Protein AF-A0A0G1C654-F1 (afdb_monomer_lite)

Sequence (108 aa):
MNERKNWQIIHDNREARTESQDVVDILLKNRGLETKKAKEEFMKPTHPEEISLADLEIDPREINKAKRRIKKAISDEERIIVYGDYDADGICATGVFWEALHAAKADA

pLDDT: mean 90.39, std 10.79, range [49.72, 98.19]

Radius of gyration: 23.16 Å; chains: 1; bounding box: 40×29×62 Å

Foldseek 3Di:
DPDDDDDDDPDDDPDPDDDPVNVLQVVCVVVVQNDPVSSCCVVPPDDPVRDDCVNVVHDVVVVVVVVVVLVVCQVVLHADDQDFDPDPVRVVVSVVVVVVCVVVVHND

Secondary structure (DSSP, 8-state):
---------S-----S---HHHHHHHHHHTTT--SHHHHHHHHSPPPGGG--TTTTT--HHHHHHHHHHHHHHHHTT--------SSHHHHHHHHHHHHHHHHTT---

InterPro domains:
  IPR038763 DHH phosphoesterase superfamily [SSF64182] (62-107)
  IPR051673 Single-stranded-DNA-specific exonuclease RecJ [PTHR30255] (6-107)

Organism: NCBI:txid1618585

Structure (mmCIF, N/CA/C/O backbone):
data_AF-A0A0G1C654-F1
#
_entry.id   AF-A0A0G1C654-F1
#
loop_
_atom_site.group_PDB
_atom_site.id
_atom_site.type_symbol
_atom_site.label_atom_id
_atom_site.label_alt_id
_atom_site.label_comp_id
_atom_site.label_asym_id
_atom_site.label_entity_id
_atom_site.label_seq_id
_atom_site.pdbx_PDB_ins_code
_atom_site.Cartn_x
_atom_site.Cartn_y
_atom_site.Cartn_z
_atom_site.occupancy
_atom_site.B_iso_or_equiv
_atom_site.auth_seq_id
_atom_site.auth_comp_id
_atom_site.auth_asym_id
_atom_site.auth_atom_id
_atom_site.pdbx_PDB_model_num
ATOM 1 N N . MET A 1 1 ? -17.172 -3.370 -36.146 1.00 49.72 1 MET A N 1
ATOM 2 C CA . MET A 1 1 ? -16.095 -2.401 -36.442 1.00 49.72 1 MET A CA 1
ATOM 3 C C . MET A 1 1 ? -14.787 -3.166 -36.478 1.00 49.72 1 MET A C 1
ATOM 5 O O . MET A 1 1 ? -14.504 -3.880 -35.530 1.00 49.72 1 MET A O 1
ATOM 9 N N . ASN A 1 2 ? -14.062 -3.117 -37.595 1.00 58.88 2 ASN A N 1
ATOM 10 C CA . ASN A 1 2 ? -12.803 -3.840 -37.764 1.00 58.88 2 ASN A CA 1
ATOM 11 C C . ASN A 1 2 ? -11.664 -2.876 -37.401 1.00 58.88 2 ASN A C 1
ATOM 13 O O . ASN A 1 2 ? -11.137 -2.179 -38.269 1.00 58.88 2 ASN A O 1
ATOM 17 N N . GLU A 1 3 ? -11.376 -2.736 -36.107 1.00 76.25 3 GLU A N 1
ATOM 18 C CA . GLU 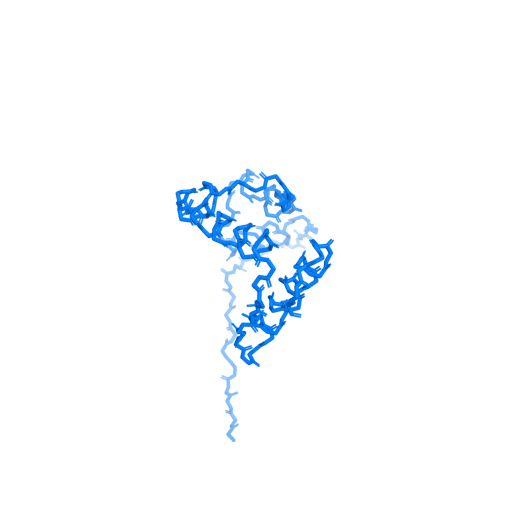A 1 3 ? -10.278 -1.885 -35.647 1.00 76.25 3 GLU A CA 1
ATOM 19 C C . GLU A 1 3 ? -8.946 -2.525 -36.044 1.00 76.25 3 GLU A C 1
ATOM 21 O O . GLU A 1 3 ? -8.574 -3.603 -35.572 1.00 76.25 3 GLU A O 1
ATOM 26 N N . ARG A 1 4 ? -8.224 -1.874 -36.963 1.00 79.38 4 ARG A N 1
ATOM 27 C CA . ARG A 1 4 ? -6.879 -2.310 -37.342 1.00 79.38 4 ARG A CA 1
ATOM 28 C C . ARG A 1 4 ? -5.936 -1.995 -36.188 1.00 79.38 4 ARG A C 1
ATOM 30 O O . ARG A 1 4 ? -5.734 -0.833 -35.851 1.00 79.38 4 ARG A O 1
ATOM 37 N N . LYS A 1 5 ? -5.337 -3.034 -35.610 1.00 86.75 5 LYS A N 1
ATOM 38 C CA . LYS A 1 5 ? -4.281 -2.884 -34.605 1.00 86.75 5 LYS A CA 1
ATOM 39 C C . LYS A 1 5 ? -3.057 -2.218 -35.237 1.00 86.75 5 LYS A C 1
ATOM 41 O O . LYS A 1 5 ? -2.631 -2.620 -36.319 1.00 86.75 5 LYS A O 1
ATOM 46 N N . ASN A 1 6 ? -2.489 -1.233 -34.547 1.00 87.56 6 ASN A N 1
ATOM 47 C CA . ASN A 1 6 ? -1.245 -0.578 -34.937 1.00 87.56 6 ASN A CA 1
ATOM 48 C C . ASN A 1 6 ? -0.080 -1.200 -34.160 1.00 87.56 6 ASN A C 1
ATOM 50 O O . ASN A 1 6 ? 0.094 -0.927 -32.975 1.00 87.56 6 ASN A O 1
ATOM 54 N N . TRP A 1 7 ? 0.685 -2.069 -34.814 1.00 89.31 7 TRP A N 1
ATOM 55 C CA . TRP A 1 7 ? 1.853 -2.701 -34.209 1.00 89.31 7 TRP A CA 1
ATOM 56 C C . TRP A 1 7 ? 3.075 -1.805 -34.386 1.00 89.31 7 TRP A C 1
ATOM 58 O O . TRP A 1 7 ? 3.400 -1.414 -35.505 1.00 89.31 7 TRP A O 1
ATOM 68 N N . GLN A 1 8 ? 3.760 -1.503 -33.285 1.00 88.44 8 GLN A N 1
ATOM 69 C CA . GLN A 1 8 ? 4.968 -0.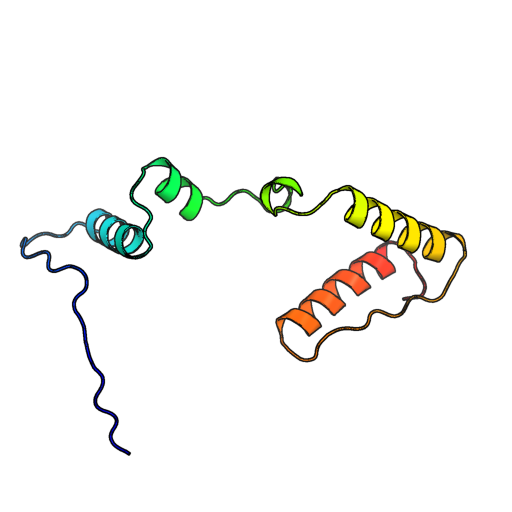683 -33.279 1.00 88.44 8 GLN A CA 1
ATOM 70 C C . GLN A 1 8 ? 6.127 -1.461 -32.664 1.00 88.44 8 GLN A C 1
ATOM 72 O O . GLN A 1 8 ? 5.999 -2.046 -31.589 1.00 88.44 8 GLN A O 1
ATOM 77 N N . ILE A 1 9 ? 7.268 -1.451 -33.351 1.00 85.50 9 ILE A N 1
ATOM 78 C CA . ILE A 1 9 ? 8.517 -2.018 -32.846 1.00 85.50 9 ILE A CA 1
ATOM 79 C C . ILE A 1 9 ? 9.255 -0.895 -32.119 1.00 85.50 9 ILE A C 1
ATOM 81 O O . ILE A 1 9 ? 9.701 0.063 -32.744 1.00 85.50 9 ILE A O 1
ATOM 85 N N . ILE A 1 10 ? 9.344 -1.001 -30.793 1.00 82.62 10 ILE A N 1
ATOM 86 C CA . ILE A 1 10 ? 9.977 0.016 -29.938 1.00 82.62 10 ILE A CA 1
ATOM 87 C C . ILE A 1 10 ? 11.507 -0.096 -29.999 1.00 82.62 10 ILE A C 1
ATOM 89 O O . ILE A 1 10 ? 12.200 0.916 -29.931 1.00 82.62 10 ILE A O 1
ATOM 93 N N . HIS A 1 11 ? 12.042 -1.313 -30.140 1.00 73.94 11 HIS A N 1
ATOM 94 C CA . HIS A 1 11 ? 13.471 -1.590 -30.307 1.00 73.94 11 HIS A CA 1
ATOM 95 C C . HIS A 1 11 ? 13.670 -2.598 -31.441 1.00 73.94 11 HIS A C 1
ATOM 97 O O . HIS A 1 11 ? 13.159 -3.713 -31.376 1.00 73.94 11 HIS A O 1
ATOM 103 N N . ASP A 1 12 ? 14.413 -2.195 -32.471 1.00 70.38 12 ASP A N 1
ATOM 104 C CA . ASP A 1 12 ? 14.821 -3.051 -33.587 1.00 70.38 12 ASP A CA 1
ATOM 105 C C . ASP A 1 12 ? 16.260 -3.521 -33.328 1.00 70.38 12 ASP A C 1
ATOM 107 O O . ASP A 1 12 ? 17.218 -2.823 -33.661 1.00 70.38 12 ASP A O 1
ATOM 111 N N . ASN A 1 13 ? 16.414 -4.663 -32.647 1.00 65.38 13 ASN A N 1
ATOM 112 C CA . ASN A 1 13 ? 17.711 -5.325 -32.522 1.00 65.38 13 ASN A CA 1
ATOM 113 C C . ASN A 1 13 ? 17.844 -6.347 -33.659 1.00 65.38 13 ASN A C 1
ATOM 115 O O . ASN A 1 13 ? 17.162 -7.370 -33.659 1.00 65.38 13 ASN A O 1
ATOM 119 N N . ARG A 1 14 ? 18.699 -6.053 -34.643 1.00 65.38 14 ARG A N 1
ATOM 120 C CA . ARG A 1 14 ? 18.897 -6.890 -35.840 1.00 65.38 14 ARG A CA 1
ATOM 121 C C . ARG A 1 14 ? 19.993 -7.945 -35.677 1.00 65.38 14 ARG A C 1
ATOM 123 O O . ARG A 1 14 ? 20.358 -8.595 -36.656 1.00 65.38 14 ARG A O 1
ATOM 130 N N . GLU A 1 15 ? 20.542 -8.108 -34.477 1.00 63.84 15 GLU A N 1
ATOM 131 C CA . GLU A 1 15 ? 21.573 -9.110 -34.218 1.00 63.84 15 GLU A CA 1
ATOM 132 C C . GLU A 1 15 ? 20.976 -10.521 -34.094 1.00 63.84 15 GLU A C 1
ATOM 134 O O . GLU A 1 15 ? 19.964 -10.748 -33.437 1.00 63.84 15 GLU A O 1
ATOM 139 N N . ALA A 1 16 ? 21.615 -11.492 -34.753 1.00 56.59 16 ALA A N 1
ATOM 140 C CA . ALA A 1 16 ? 21.094 -12.847 -34.961 1.00 56.59 16 ALA A CA 1
ATOM 141 C C . ALA A 1 16 ? 21.118 -13.757 -33.712 1.00 56.59 16 ALA A C 1
ATOM 143 O O . ALA A 1 16 ? 20.704 -14.916 -33.785 1.00 56.59 16 ALA A O 1
ATOM 144 N N . ARG A 1 17 ? 21.614 -13.264 -32.572 1.00 58.53 17 ARG A N 1
ATOM 145 C CA . ARG A 1 17 ? 21.642 -13.979 -31.293 1.00 58.53 17 ARG A CA 1
ATOM 146 C C . ARG A 1 17 ? 21.206 -13.031 -30.189 1.00 58.53 17 ARG A C 1
ATOM 148 O O . ARG A 1 17 ? 21.895 -12.066 -29.901 1.00 58.53 17 ARG A O 1
ATOM 155 N N . THR A 1 18 ? 20.067 -13.333 -29.589 1.00 61.69 18 THR A N 1
ATOM 156 C CA . THR A 1 18 ? 19.577 -12.669 -28.385 1.00 61.69 18 THR A CA 1
ATOM 157 C C . TH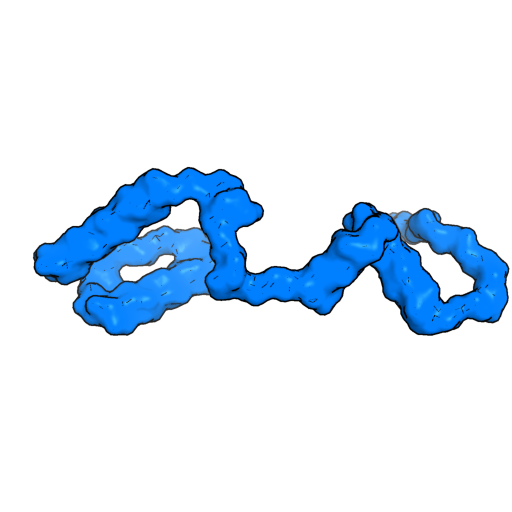R A 1 18 ? 19.641 -13.704 -27.274 1.00 61.69 18 THR A C 1
ATOM 159 O O . THR A 1 18 ? 18.959 -14.729 -27.350 1.00 61.69 18 THR A O 1
ATOM 162 N N . GLU A 1 19 ? 20.496 -13.496 -26.279 1.00 70.00 19 GLU A N 1
ATOM 163 C CA . GLU A 1 19 ? 20.446 -14.289 -25.053 1.00 70.00 19 GLU A CA 1
ATOM 164 C C . GLU A 1 19 ? 19.237 -13.847 -24.212 1.00 70.00 19 GLU A C 1
ATOM 166 O O . GLU A 1 19 ? 18.723 -12.738 -24.359 1.00 70.00 19 GLU A O 1
ATOM 171 N N . SER A 1 20 ? 18.743 -14.700 -23.308 1.00 69.75 20 SER A N 1
ATOM 172 C CA . SER A 1 20 ? 17.569 -14.363 -22.481 1.00 69.75 20 SER A CA 1
ATOM 173 C C . SER A 1 20 ? 17.757 -13.069 -21.677 1.00 69.75 20 SER A C 1
ATOM 175 O O . SER A 1 20 ? 16.793 -12.340 -21.446 1.00 69.75 20 SER A O 1
ATOM 177 N N . GLN A 1 21 ? 18.997 -12.770 -21.277 1.00 71.62 21 GLN A N 1
ATOM 178 C CA . GLN A 1 21 ? 19.352 -11.548 -20.559 1.00 71.62 21 GLN A CA 1
ATOM 179 C C . GLN A 1 21 ? 19.146 -10.292 -21.424 1.00 71.62 21 GLN A C 1
ATOM 181 O O . GLN A 1 21 ? 18.623 -9.294 -20.929 1.00 71.62 21 GLN A O 1
ATOM 186 N N . ASP A 1 22 ? 19.425 -10.373 -22.727 1.00 80.50 22 ASP A N 1
ATOM 187 C CA . ASP A 1 22 ? 19.239 -9.261 -23.664 1.00 80.50 22 ASP A CA 1
ATOM 188 C C . ASP A 1 22 ? 17.757 -8.880 -23.792 1.00 80.50 22 ASP A C 1
ATOM 190 O O . ASP A 1 22 ? 17.414 -7.699 -23.857 1.00 80.50 22 ASP A O 1
ATOM 194 N N . VAL A 1 23 ? 16.849 -9.866 -23.764 1.00 86.25 23 VAL A N 1
ATOM 195 C CA . VAL A 1 23 ? 15.397 -9.611 -23.785 1.00 86.25 23 VAL A CA 1
ATOM 196 C C . VAL A 1 23 ? 14.960 -8.866 -22.525 1.00 86.25 23 VAL A C 1
ATOM 198 O O . VAL A 1 23 ? 14.213 -7.890 -22.613 1.00 86.25 23 VAL A O 1
ATOM 201 N N . VAL A 1 24 ? 15.426 -9.301 -21.352 1.00 88.69 24 VAL A N 1
ATOM 202 C CA . VAL A 1 24 ? 15.099 -8.652 -20.074 1.00 88.69 24 VAL A CA 1
ATOM 203 C C . VAL A 1 24 ? 15.605 -7.212 -20.062 1.00 88.69 24 VAL A C 1
ATOM 205 O O . VAL A 1 24 ? 14.854 -6.303 -19.705 1.00 88.69 24 VAL A O 1
ATOM 208 N N . ASP A 1 25 ? 16.835 -6.979 -20.514 1.00 87.81 25 ASP A N 1
ATOM 209 C CA . ASP A 1 25 ? 17.420 -5.643 -20.568 1.00 87.81 25 ASP A CA 1
ATOM 210 C C . ASP A 1 25 ? 16.689 -4.711 -21.543 1.00 87.81 25 ASP A C 1
ATOM 212 O O . ASP A 1 25 ? 16.442 -3.550 -21.201 1.00 87.81 25 ASP A O 1
ATOM 216 N N . ILE A 1 26 ? 16.260 -5.214 -22.707 1.00 88.25 26 ILE A N 1
ATOM 217 C CA . ILE A 1 26 ? 15.409 -4.464 -23.646 1.00 88.25 26 ILE A CA 1
ATOM 218 C C . ILE A 1 26 ? 14.067 -4.106 -22.989 1.00 88.25 26 ILE A C 1
ATOM 220 O O . ILE A 1 26 ? 13.617 -2.962 -23.077 1.00 88.25 26 ILE A O 1
ATOM 224 N N . LEU A 1 27 ? 13.421 -5.049 -22.297 1.00 90.94 27 LEU A N 1
ATOM 225 C CA . LEU A 1 27 ? 12.127 -4.816 -21.645 1.00 90.94 27 LEU A CA 1
ATOM 226 C C . LEU A 1 27 ? 12.210 -3.841 -20.465 1.00 90.94 27 LEU A C 1
ATOM 228 O O . LEU A 1 27 ? 11.265 -3.080 -20.242 1.00 90.94 27 LEU A O 1
ATOM 232 N N . LEU A 1 28 ? 13.306 -3.864 -19.706 1.00 92.81 28 LEU A N 1
ATOM 233 C CA . LEU A 1 28 ? 13.558 -2.915 -18.621 1.00 92.81 28 LEU A CA 1
ATOM 234 C C . LEU A 1 28 ? 13.856 -1.520 -19.171 1.00 92.81 28 LEU A C 1
ATOM 236 O O . LEU A 1 28 ? 13.293 -0.537 -18.691 1.00 92.81 28 LEU A O 1
ATOM 240 N N . LYS A 1 29 ? 14.643 -1.430 -20.245 1.00 90.56 29 LYS A N 1
ATOM 241 C CA . LYS A 1 29 ? 14.884 -0.164 -20.941 1.00 90.56 29 LYS A CA 1
ATOM 242 C C . LYS A 1 29 ? 13.593 0.434 -21.506 1.00 90.56 29 LYS A C 1
ATOM 244 O O . LYS A 1 29 ? 13.359 1.625 -21.338 1.00 90.56 29 LYS A O 1
ATOM 249 N N . ASN A 1 30 ? 12.705 -0.384 -22.075 1.00 91.12 30 ASN A N 1
ATOM 250 C CA . ASN A 1 30 ? 11.385 0.066 -22.539 1.00 91.12 30 ASN A CA 1
ATOM 251 C C . ASN A 1 30 ? 10.489 0.599 -21.404 1.00 91.12 30 ASN A C 1
ATOM 253 O O . ASN A 1 30 ? 9.548 1.341 -21.672 1.00 91.12 30 ASN A O 1
ATOM 257 N N . ARG A 1 31 ? 10.777 0.245 -20.144 1.00 92.75 31 ARG A N 1
ATOM 258 C CA . ARG A 1 31 ? 10.135 0.801 -18.939 1.00 92.75 31 ARG A CA 1
ATOM 259 C C . ARG A 1 31 ? 10.848 2.042 -18.383 1.00 92.75 31 ARG A C 1
ATOM 261 O O . ARG A 1 31 ? 10.451 2.537 -17.336 1.00 92.75 31 ARG A O 1
ATOM 268 N N . GLY A 1 32 ? 11.899 2.532 -19.045 1.00 93.94 32 GLY A N 1
ATOM 269 C CA . GLY A 1 32 ? 12.718 3.659 -18.583 1.00 93.94 32 GLY A CA 1
ATOM 270 C C . GLY A 1 32 ? 13.762 3.294 -17.520 1.00 93.94 32 GLY A C 1
ATOM 271 O O . GLY A 1 32 ? 14.351 4.181 -16.906 1.00 93.94 32 GLY A O 1
ATOM 272 N N . LEU A 1 33 ? 14.013 2.002 -17.281 1.00 95.56 33 LEU A N 1
ATOM 273 C CA . LEU A 1 33 ? 14.945 1.522 -16.255 1.00 95.56 33 LEU A CA 1
ATOM 274 C C . LEU A 1 33 ? 16.328 1.267 -16.868 1.00 95.56 33 LEU A C 1
ATOM 276 O O . LEU A 1 33 ? 16.668 0.148 -17.256 1.00 95.56 33 LEU A O 1
ATOM 280 N N . GLU A 1 34 ? 17.134 2.321 -16.977 1.00 91.19 34 GLU A N 1
ATOM 281 C CA . GLU A 1 34 ? 18.442 2.244 -17.646 1.00 91.19 34 GLU A CA 1
ATOM 282 C C . GLU A 1 34 ? 19.599 1.928 -16.692 1.00 91.19 34 GLU A C 1
ATOM 284 O O . GLU A 1 34 ? 20.540 1.217 -17.052 1.00 91.19 34 GLU A O 1
ATOM 289 N N . THR A 1 35 ? 19.533 2.428 -15.457 1.00 94.75 35 THR A N 1
ATOM 290 C CA . THR A 1 35 ? 20.628 2.269 -14.494 1.00 94.75 35 THR A CA 1
ATOM 291 C C . THR A 1 35 ? 20.608 0.886 -13.852 1.00 94.75 35 THR A C 1
ATOM 293 O O . THR A 1 35 ? 19.544 0.331 -13.578 1.00 94.75 35 THR A O 1
ATOM 296 N N . LYS A 1 36 ? 21.794 0.346 -13.538 1.00 92.75 36 LYS A N 1
ATOM 297 C CA . LYS A 1 36 ? 21.923 -0.931 -12.816 1.00 92.75 36 LYS A CA 1
ATOM 298 C C . LYS A 1 36 ? 21.083 -0.943 -11.532 1.00 92.75 36 LYS A C 1
ATOM 300 O O . LYS A 1 36 ? 20.337 -1.887 -11.309 1.00 92.75 36 LYS A O 1
ATOM 305 N N . LYS A 1 37 ? 21.137 0.148 -10.759 1.00 93.56 37 LYS A N 1
ATOM 306 C CA . LYS A 1 37 ? 20.358 0.313 -9.526 1.00 93.56 37 LYS A CA 1
ATOM 307 C C . LYS A 1 37 ? 18.847 0.234 -9.781 1.00 93.56 37 LYS A C 1
ATOM 309 O O . LYS A 1 37 ? 18.160 -0.486 -9.074 1.00 93.56 37 LYS A O 1
ATOM 314 N N . ALA A 1 38 ? 18.333 0.934 -10.795 1.00 93.75 38 ALA A N 1
ATOM 315 C CA . ALA A 1 38 ? 16.901 0.925 -11.108 1.00 93.75 38 ALA A CA 1
ATOM 316 C C . ALA A 1 38 ? 16.409 -0.457 -11.571 1.00 93.75 38 ALA A C 1
ATOM 318 O O . ALA A 1 38 ? 15.310 -0.875 -11.219 1.00 93.75 38 ALA A O 1
ATOM 319 N N . LYS A 1 39 ? 17.235 -1.182 -12.336 1.00 94.62 39 LYS A N 1
ATOM 320 C CA . LYS A 1 39 ? 16.937 -2.557 -12.759 1.00 94.62 39 LYS A CA 1
ATOM 321 C C . LYS A 1 39 ? 16.903 -3.524 -11.577 1.00 94.62 39 LYS A C 1
ATOM 323 O O . LYS A 1 39 ? 16.004 -4.357 -11.500 1.00 94.62 39 LYS A O 1
ATOM 328 N N . GLU A 1 40 ? 17.877 -3.416 -10.674 1.00 94.00 40 GLU A N 1
ATOM 329 C CA . GLU A 1 40 ? 17.950 -4.242 -9.467 1.00 94.00 40 GLU A CA 1
ATOM 330 C C . GLU A 1 40 ? 16.762 -3.980 -8.536 1.00 94.00 40 GLU A C 1
ATOM 332 O O . GLU A 1 40 ? 16.110 -4.943 -8.144 1.00 94.00 40 GLU A O 1
ATOM 337 N N . GLU A 1 41 ? 16.422 -2.714 -8.273 1.00 93.00 41 GLU A N 1
ATOM 338 C CA . GLU A 1 41 ? 15.260 -2.337 -7.452 1.00 93.00 41 GLU A CA 1
ATOM 339 C C . GLU A 1 41 ? 13.948 -2.855 -8.055 1.00 93.00 41 GLU A C 1
ATOM 341 O O . GLU A 1 41 ? 13.115 -3.411 -7.354 1.00 93.00 41 GLU A O 1
ATOM 346 N N . PHE A 1 42 ? 13.761 -2.748 -9.373 1.00 94.69 42 PHE A N 1
ATOM 347 C CA . PHE A 1 42 ? 12.545 -3.252 -10.016 1.00 94.69 42 PHE A CA 1
ATOM 348 C C . PHE A 1 42 ? 12.402 -4.778 -9.898 1.00 94.69 42 PHE A C 1
ATOM 350 O O . PHE A 1 42 ? 11.302 -5.290 -9.700 1.00 94.69 42 PHE A O 1
ATOM 357 N N . MET A 1 43 ? 13.508 -5.514 -10.041 1.00 93.62 43 MET A N 1
ATOM 358 C CA . MET A 1 43 ? 13.512 -6.981 -9.962 1.00 93.62 43 MET A CA 1
ATOM 359 C C . MET A 1 43 ? 13.474 -7.505 -8.524 1.00 93.62 43 MET A C 1
ATOM 361 O O . MET A 1 43 ? 13.096 -8.656 -8.299 1.00 93.62 43 MET A O 1
ATOM 365 N N . LYS A 1 44 ? 13.902 -6.689 -7.562 1.00 94.75 44 LYS A N 1
ATOM 366 C CA . LYS A 1 44 ? 13.947 -6.997 -6.134 1.00 94.75 44 LYS A CA 1
ATOM 367 C C . LYS A 1 44 ? 13.446 -5.773 -5.365 1.00 94.75 44 LYS A C 1
ATOM 369 O O . LYS A 1 44 ? 14.266 -5.058 -4.791 1.00 94.75 44 LYS A O 1
ATOM 374 N N . PRO A 1 45 ? 12.128 -5.515 -5.397 1.00 93.25 45 PRO A N 1
ATOM 375 C CA . PRO A 1 45 ? 11.574 -4.332 -4.764 1.00 93.25 45 PRO A CA 1
ATOM 376 C C . PRO A 1 45 ? 11.765 -4.391 -3.253 1.00 93.25 45 PRO A C 1
ATOM 378 O O . PRO A 1 45 ? 11.753 -5.473 -2.655 1.00 93.25 45 PRO A O 1
ATOM 381 N N . THR A 1 46 ? 11.891 -3.212 -2.650 1.00 92.38 46 THR A N 1
ATOM 382 C CA . THR A 1 46 ? 11.867 -3.037 -1.196 1.00 92.38 46 THR A CA 1
ATOM 383 C C . THR A 1 46 ? 10.649 -3.746 -0.585 1.00 92.38 46 THR A C 1
ATOM 385 O O . THR A 1 46 ? 9.524 -3.626 -1.083 1.00 92.38 46 THR A O 1
ATOM 388 N N . HIS A 1 47 ? 10.866 -4.516 0.487 1.00 93.94 47 HIS A N 1
ATOM 389 C CA . HIS A 1 47 ? 9.787 -5.245 1.155 1.00 93.94 47 HIS A CA 1
ATOM 390 C C . HIS A 1 47 ? 8.769 -4.253 1.748 1.00 93.94 47 HIS A C 1
ATOM 392 O O . HIS A 1 47 ? 9.195 -3.257 2.328 1.00 93.94 47 HIS A O 1
ATOM 398 N N . PRO A 1 48 ? 7.442 -4.499 1.685 1.00 90.88 48 PRO A N 1
ATOM 399 C CA . PRO A 1 48 ? 6.443 -3.530 2.150 1.00 90.88 48 PRO A CA 1
ATOM 400 C C . PRO A 1 48 ? 6.625 -3.037 3.592 1.00 90.88 48 PRO A C 1
ATOM 402 O O . PRO A 1 48 ? 6.316 -1.889 3.890 1.00 90.88 48 PRO A O 1
ATOM 405 N N . GLU A 1 49 ? 7.150 -3.879 4.485 1.00 92.31 49 GLU A N 1
ATOM 406 C CA . GLU A 1 49 ? 7.432 -3.505 5.883 1.00 92.31 49 GLU A CA 1
ATOM 407 C C . GLU A 1 49 ? 8.634 -2.560 6.047 1.00 92.31 49 GLU A C 1
ATOM 409 O O . GLU A 1 49 ? 8.7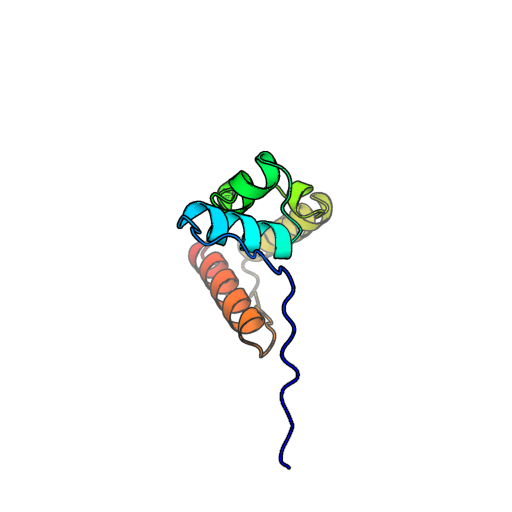57 -1.894 7.073 1.00 92.31 49 GLU A O 1
ATOM 414 N N . GLU A 1 50 ? 9.518 -2.501 5.052 1.00 94.62 50 GLU A N 1
ATOM 415 C CA . GLU A 1 50 ? 10.700 -1.634 5.038 1.00 94.62 50 GLU A CA 1
ATOM 416 C C . GLU A 1 50 ? 10.413 -0.276 4.378 1.00 94.62 50 GLU A C 1
ATOM 418 O O . GLU A 1 50 ? 11.217 0.647 4.500 1.00 94.62 50 GLU A O 1
ATOM 423 N N . ILE A 1 51 ? 9.258 -0.130 3.716 1.00 93.50 51 ILE A N 1
ATOM 424 C CA . ILE A 1 51 ? 8.833 1.119 3.077 1.00 93.50 51 ILE A CA 1
ATOM 425 C C . ILE A 1 51 ? 8.458 2.137 4.155 1.00 93.50 51 ILE A C 1
ATOM 427 O O . ILE A 1 51 ? 7.540 1.935 4.956 1.00 93.50 51 ILE A O 1
ATOM 431 N N . SER A 1 52 ? 9.150 3.274 4.163 1.00 94.31 52 SER A N 1
ATOM 432 C CA . SER A 1 52 ? 8.845 4.370 5.073 1.00 94.31 52 SER A CA 1
ATOM 433 C C . SER A 1 52 ? 7.754 5.286 4.511 1.00 94.31 52 SER A C 1
ATOM 435 O O . SER A 1 52 ? 7.491 5.342 3.312 1.00 94.31 52 SER A O 1
ATOM 437 N N . LEU A 1 53 ? 7.140 6.092 5.383 1.00 94.12 53 LEU A N 1
ATOM 438 C CA . LEU A 1 53 ? 6.198 7.129 4.942 1.00 94.12 53 LEU A CA 1
ATOM 439 C C . LEU A 1 53 ? 6.860 8.169 4.026 1.00 94.12 53 LEU A C 1
ATOM 441 O O . LEU A 1 53 ? 6.186 8.733 3.170 1.00 94.12 53 LEU A O 1
ATOM 445 N N . ALA A 1 54 ? 8.163 8.413 4.200 1.00 93.50 54 ALA A N 1
ATOM 446 C CA . ALA A 1 54 ? 8.905 9.353 3.369 1.00 93.50 54 ALA A CA 1
ATOM 447 C C . ALA A 1 54 ? 9.071 8.832 1.935 1.00 93.50 54 ALA A C 1
ATOM 449 O O . ALA A 1 54 ? 8.967 9.624 1.003 1.00 93.50 54 ALA A O 1
ATOM 450 N N . ASP A 1 55 ? 9.244 7.517 1.759 1.00 93.06 55 ASP A N 1
ATOM 451 C CA . ASP A 1 55 ? 9.344 6.880 0.436 1.00 93.06 55 ASP A CA 1
ATOM 452 C C . ASP A 1 55 ? 8.035 6.988 -0.361 1.00 93.06 55 ASP A C 1
ATOM 454 O O . ASP A 1 55 ? 8.044 6.951 -1.587 1.00 93.06 55 ASP A O 1
ATOM 458 N N . LEU A 1 56 ? 6.909 7.153 0.341 1.00 92.81 56 LEU A N 1
ATOM 459 C CA . LEU A 1 56 ? 5.576 7.343 -0.235 1.00 92.81 56 LEU A CA 1
ATOM 460 C C . LEU A 1 56 ? 5.156 8.818 -0.319 1.00 92.81 56 LEU A C 1
ATOM 462 O O . LEU A 1 56 ? 4.014 9.103 -0.668 1.00 92.81 56 LEU A O 1
ATOM 466 N N . GLU A 1 57 ? 6.043 9.748 0.049 1.00 95.69 57 GLU A N 1
ATOM 467 C CA . GLU A 1 57 ? 5.752 11.187 0.123 1.00 95.69 57 GLU A CA 1
ATOM 468 C C . GLU A 1 57 ? 4.560 11.525 1.048 1.00 95.69 57 GLU A C 1
ATOM 470 O O . GLU A 1 57 ? 3.873 12.536 0.886 1.00 95.69 57 GLU A O 1
ATOM 475 N N . ILE A 1 58 ? 4.315 10.689 2.062 1.00 94.88 58 ILE A N 1
ATOM 476 C CA . ILE A 1 58 ? 3.216 10.856 3.017 1.00 94.88 58 ILE A CA 1
ATOM 477 C C . ILE A 1 58 ? 3.705 11.633 4.239 1.00 94.88 58 ILE A C 1
ATOM 479 O O . ILE A 1 58 ? 4.650 11.225 4.917 1.00 94.88 58 ILE A O 1
ATOM 483 N N . ASP A 1 59 ? 3.003 12.713 4.596 1.00 96.00 59 ASP A N 1
ATOM 484 C CA . ASP A 1 59 ? 3.295 13.475 5.814 1.00 96.00 59 ASP A CA 1
ATOM 485 C C . ASP A 1 59 ? 3.044 12.619 7.077 1.00 96.00 59 ASP A C 1
ATOM 487 O O . ASP A 1 59 ? 1.893 12.268 7.383 1.00 96.00 59 ASP A O 1
ATOM 491 N N . PRO A 1 60 ? 4.082 12.333 7.890 1.00 95.62 60 PRO A N 1
ATOM 492 C CA . PRO A 1 60 ? 3.927 11.547 9.110 1.00 95.62 60 PRO A CA 1
ATOM 493 C C . PRO A 1 60 ? 2.964 12.172 10.127 1.00 95.62 60 PRO A C 1
ATOM 495 O O . PRO A 1 60 ? 2.417 11.467 10.981 1.00 95.62 60 PRO A O 1
ATOM 498 N N . ARG A 1 61 ? 2.746 13.491 10.079 1.00 96.31 61 ARG A N 1
ATOM 499 C CA . ARG A 1 61 ? 1.836 14.199 10.990 1.00 96.31 61 ARG A CA 1
ATOM 500 C C . ARG A 1 61 ? 0.383 13.801 10.754 1.00 96.31 61 ARG A C 1
ATOM 502 O O . ARG A 1 61 ? -0.336 13.580 11.731 1.00 96.31 61 ARG A O 1
ATOM 509 N N . GLU A 1 62 ? -0.022 13.632 9.498 1.00 96.31 62 GLU A N 1
ATOM 510 C CA . GLU A 1 62 ? -1.385 13.220 9.149 1.00 96.31 62 GLU A CA 1
ATOM 511 C C . GLU A 1 62 ? -1.639 11.760 9.539 1.00 96.31 62 GLU A C 1
ATOM 513 O O . GLU A 1 62 ? -2.649 11.454 10.178 1.00 96.31 62 GLU A O 1
ATOM 518 N N . ILE A 1 63 ? -0.668 10.871 9.305 1.00 96.06 63 ILE A N 1
ATOM 519 C CA . ILE A 1 63 ? -0.750 9.477 9.766 1.00 96.06 63 ILE A CA 1
ATOM 520 C C . ILE A 1 63 ? -0.837 9.404 11.294 1.00 96.06 63 ILE A C 1
ATOM 522 O O . ILE A 1 63 ? -1.677 8.690 11.847 1.00 96.06 63 ILE A O 1
ATOM 526 N N . ASN A 1 64 ? -0.024 10.180 12.013 1.00 96.69 64 ASN A N 1
ATOM 527 C CA . ASN A 1 64 ? -0.077 10.220 13.475 1.00 96.69 64 ASN A CA 1
ATOM 528 C C . ASN A 1 64 ? -1.405 10.780 14.006 1.00 96.69 64 ASN A C 1
ATOM 530 O O . ASN A 1 64 ? -1.903 10.321 15.039 1.00 96.69 64 ASN A O 1
ATOM 534 N N . LYS A 1 65 ? -2.003 11.750 13.308 1.00 97.81 65 LYS A N 1
ATOM 535 C CA . LYS A 1 65 ? -3.332 12.286 13.623 1.00 97.81 65 LYS A CA 1
ATOM 536 C C . LYS A 1 65 ? -4.418 11.218 13.451 1.00 97.81 65 LYS A C 1
ATOM 538 O O . LYS A 1 65 ? -5.201 11.026 14.383 1.00 97.81 65 LYS A O 1
ATOM 543 N N . ALA A 1 66 ? -4.415 10.484 12.336 1.00 96.69 66 ALA A N 1
ATOM 544 C CA . ALA A 1 66 ? -5.348 9.383 12.086 1.00 96.69 66 ALA A CA 1
ATOM 545 C C . ALA A 1 66 ? -5.199 8.262 13.129 1.00 96.69 66 ALA A C 1
ATOM 547 O O . ALA A 1 66 ? -6.172 7.888 13.786 1.00 96.69 66 ALA A O 1
ATOM 548 N N . LYS A 1 67 ? -3.962 7.810 13.387 1.00 96.62 67 LYS A N 1
ATOM 549 C CA . LYS A 1 67 ? -3.660 6.795 14.413 1.00 96.62 67 LYS A CA 1
ATOM 550 C C . LYS A 1 67 ? -4.181 7.197 15.789 1.00 96.62 67 LYS A C 1
ATOM 552 O O . LYS A 1 67 ? -4.769 6.374 16.483 1.00 96.62 67 LYS A O 1
ATOM 557 N N . ARG A 1 68 ? -3.979 8.455 16.197 1.00 98.19 68 ARG A N 1
ATOM 558 C CA . ARG A 1 68 ? -4.472 8.959 17.487 1.00 98.19 68 ARG A CA 1
ATOM 559 C C . ARG A 1 68 ? -5.999 8.937 17.557 1.00 98.19 68 ARG A C 1
ATOM 561 O O . ARG A 1 68 ? -6.537 8.546 18.588 1.00 98.19 68 ARG A O 1
ATOM 568 N N . ARG A 1 69 ? -6.693 9.323 16.480 1.00 97.88 69 ARG A N 1
ATOM 569 C CA . ARG A 1 69 ? -8.163 9.307 16.428 1.00 97.88 69 ARG A CA 1
ATOM 570 C C . ARG A 1 69 ? -8.728 7.891 16.540 1.00 97.88 69 ARG A C 1
ATOM 572 O O . ARG A 1 69 ? -9.667 7.699 17.307 1.00 97.88 69 ARG A O 1
ATOM 579 N N . ILE A 1 70 ? -8.143 6.935 15.816 1.00 97.44 70 ILE A N 1
ATOM 580 C CA . ILE A 1 70 ? -8.558 5.524 15.835 1.00 97.44 70 ILE A CA 1
ATOM 581 C C . ILE A 1 70 ? -8.298 4.916 17.215 1.00 97.44 70 ILE A C 1
ATOM 583 O O . ILE A 1 70 ? -9.199 4.348 17.814 1.00 97.44 70 ILE A O 1
ATOM 587 N N . LYS A 1 71 ? -7.098 5.110 17.780 1.00 97.06 71 LYS A N 1
ATOM 588 C CA . LYS A 1 71 ? -6.779 4.616 19.131 1.00 97.06 71 LYS A CA 1
ATOM 589 C C . LYS A 1 71 ? -7.712 5.181 20.199 1.00 97.06 71 LYS A C 1
ATOM 591 O O . LYS A 1 71 ? -8.073 4.458 21.119 1.00 97.06 71 LYS A O 1
ATOM 596 N N . LYS A 1 72 ? -8.095 6.456 20.074 1.00 98.12 72 LYS A N 1
ATOM 597 C CA . LYS A 1 72 ? -9.087 7.068 20.960 1.00 98.12 72 LYS A CA 1
ATOM 598 C C . LYS A 1 72 ? -10.456 6.399 20.816 1.00 98.12 72 LYS A C 1
ATOM 600 O O . LYS A 1 72 ? -11.017 6.035 21.834 1.00 98.12 72 LYS A O 1
ATOM 605 N N . ALA A 1 73 ? -10.933 6.176 19.586 1.00 97.94 73 ALA A N 1
ATOM 606 C CA . ALA A 1 73 ? -12.201 5.480 19.337 1.00 97.94 73 ALA A CA 1
ATOM 607 C C . ALA A 1 73 ? -12.237 4.111 20.026 1.00 97.94 73 ALA A C 1
ATOM 609 O O . ALA A 1 73 ? -13.174 3.804 20.746 1.00 97.94 73 ALA A O 1
ATOM 610 N N . ILE A 1 74 ? -11.164 3.331 19.866 1.00 96.94 74 ILE A N 1
ATOM 611 C CA . ILE A 1 74 ? -11.043 1.996 20.464 1.00 96.94 74 ILE A CA 1
ATOM 612 C C . ILE A 1 74 ? -11.044 2.075 21.996 1.00 96.94 74 ILE A C 1
ATOM 614 O O . ILE A 1 74 ? -11.737 1.305 22.648 1.00 96.94 74 ILE A O 1
ATOM 618 N N . SER A 1 75 ? -10.275 3.003 22.577 1.00 97.44 75 SER A N 1
ATOM 619 C CA . SER A 1 75 ? -10.195 3.172 24.035 1.00 97.44 75 SER A CA 1
ATOM 620 C C . SER A 1 75 ? -11.503 3.650 24.661 1.00 97.44 75 SER A C 1
ATOM 622 O O . SER A 1 75 ? -11.749 3.355 25.826 1.00 97.44 75 SER A O 1
ATOM 624 N N . ASP A 1 76 ? -12.284 4.427 23.918 1.00 98.06 76 ASP A N 1
ATOM 625 C CA . ASP A 1 76 ? -13.556 4.985 24.371 1.00 98.06 76 ASP A CA 1
ATOM 626 C C . ASP A 1 76 ? -14.744 4.072 23.996 1.00 98.06 76 ASP A C 1
ATOM 628 O O . ASP A 1 76 ? -15.891 4.467 24.187 1.00 98.06 76 ASP A O 1
ATOM 632 N N . GLU A 1 77 ? -14.475 2.872 23.455 1.00 96.94 77 GLU A N 1
ATOM 633 C CA . GLU A 1 77 ? -15.474 1.904 22.971 1.00 96.94 77 GLU A CA 1
ATOM 634 C C . GLU A 1 77 ? -16.467 2.516 21.960 1.00 96.94 77 GLU A C 1
ATOM 636 O O . GLU A 1 77 ? -17.643 2.159 21.891 1.00 96.94 77 GLU A O 1
ATOM 641 N N . GLU A 1 78 ? -15.989 3.464 21.150 1.00 98.06 78 GLU A N 1
ATOM 642 C CA . GLU A 1 78 ? -16.766 4.041 20.059 1.00 98.06 78 GLU A CA 1
ATOM 643 C C . GLU A 1 78 ? -16.932 3.017 18.933 1.00 98.06 78 GLU A C 1
ATOM 645 O O . GLU A 1 78 ? -15.962 2.394 18.492 1.00 98.06 78 GLU A O 1
ATOM 650 N N . ARG A 1 79 ? -18.148 2.926 18.385 1.00 97.06 79 ARG A N 1
ATOM 651 C CA . ARG A 1 79 ? -18.387 2.194 17.141 1.00 97.06 79 ARG A CA 1
ATOM 652 C C . ARG A 1 79 ? -17.649 2.862 15.980 1.00 97.06 79 ARG A C 1
ATOM 654 O O . ARG A 1 79 ? -17.797 4.064 15.744 1.00 97.06 79 ARG A O 1
ATOM 661 N N . ILE A 1 80 ? -16.901 2.068 15.227 1.00 97.69 80 ILE A N 1
ATOM 662 C CA . ILE A 1 80 ? -16.163 2.486 14.037 1.00 97.69 80 ILE A CA 1
ATOM 663 C C . ILE A 1 80 ? -16.911 1.971 12.806 1.00 97.69 80 ILE A C 1
ATOM 665 O O . ILE A 1 80 ? -17.438 0.870 12.808 1.00 97.69 80 ILE A O 1
ATOM 669 N N . ILE A 1 81 ? -16.989 2.779 11.751 1.00 96.94 81 ILE A N 1
ATOM 670 C CA . ILE A 1 81 ? -17.544 2.358 10.460 1.00 96.94 81 ILE A CA 1
ATOM 671 C C . ILE A 1 81 ? -16.438 2.513 9.424 1.00 96.94 81 ILE A C 1
ATOM 673 O O . ILE A 1 81 ? -15.902 3.611 9.255 1.00 96.94 81 ILE A O 1
ATOM 677 N N . VAL A 1 82 ? -16.104 1.429 8.725 1.00 96.75 82 VAL A N 1
ATOM 678 C CA . VAL A 1 82 ? -15.174 1.470 7.591 1.00 96.75 82 VAL A CA 1
ATOM 679 C C . VAL A 1 82 ? -15.975 1.724 6.318 1.00 96.75 82 VAL A C 1
ATOM 681 O O . VAL A 1 82 ? -16.746 0.877 5.878 1.00 96.75 82 VAL A O 1
ATOM 684 N N . TYR A 1 83 ? -15.820 2.916 5.746 1.00 96.44 83 TYR A N 1
ATOM 685 C CA . TYR A 1 83 ? -16.512 3.311 4.521 1.00 96.44 83 TYR A CA 1
ATOM 686 C C . TYR A 1 83 ? -15.558 3.217 3.325 1.00 96.44 83 TYR A C 1
ATOM 688 O O . TYR A 1 83 ? -14.632 4.020 3.214 1.00 96.44 83 TYR A O 1
ATOM 696 N N . GLY A 1 84 ? -15.771 2.213 2.472 1.00 95.75 84 GLY A N 1
ATOM 697 C CA . GLY A 1 84 ? -14.958 1.923 1.288 1.00 95.75 84 GLY A CA 1
ATOM 698 C C . GLY A 1 84 ? -15.551 2.413 -0.029 1.00 95.75 84 GLY A C 1
ATOM 699 O O . GLY A 1 84 ? -16.714 2.815 -0.083 1.00 95.75 84 GLY A O 1
ATOM 700 N N . ASP A 1 85 ? -14.752 2.323 -1.094 1.00 96.56 85 ASP A N 1
ATOM 701 C CA . ASP A 1 85 ? -15.220 2.476 -2.477 1.00 96.56 85 ASP A CA 1
ATOM 702 C C . ASP A 1 85 ? -15.615 1.114 -3.085 1.00 96.56 85 ASP A C 1
ATOM 704 O O . ASP A 1 85 ? -15.273 0.058 -2.549 1.00 96.56 85 ASP A O 1
ATOM 708 N N . TYR A 1 86 ? -16.374 1.133 -4.181 1.00 96.19 86 TYR A N 1
ATOM 709 C CA . TYR A 1 86 ? -16.992 -0.050 -4.791 1.00 96.19 86 TYR A CA 1
ATOM 710 C C . TYR A 1 86 ? -16.094 -0.797 -5.787 1.00 96.19 86 TYR A C 1
ATOM 712 O O . TYR A 1 86 ? -16.504 -1.841 -6.304 1.00 96.19 86 TYR A O 1
ATOM 720 N N . ASP A 1 87 ? -14.909 -0.275 -6.100 1.00 97.94 87 ASP A N 1
ATOM 721 C CA . ASP A 1 87 ? -13.951 -0.965 -6.956 1.00 97.94 87 ASP A CA 1
ATOM 722 C C . ASP A 1 87 ? -13.125 -2.001 -6.178 1.00 97.94 87 ASP A C 1
ATOM 724 O O . ASP A 1 87 ? -13.224 -2.147 -4.957 1.00 97.94 87 ASP A O 1
ATOM 728 N N . ALA A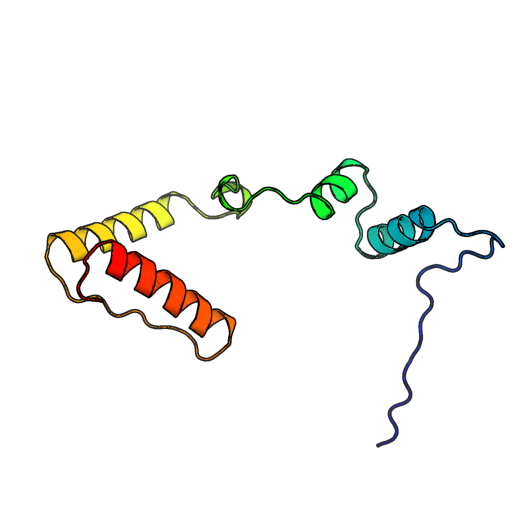 1 88 ? -12.342 -2.797 -6.908 1.00 97.00 88 ALA A N 1
ATOM 729 C CA . ALA A 1 88 ? -11.581 -3.885 -6.306 1.00 97.00 88 ALA A CA 1
ATOM 730 C C . ALA A 1 88 ? -10.599 -3.375 -5.240 1.00 97.00 88 ALA A C 1
ATOM 732 O O . ALA A 1 88 ? -10.473 -4.003 -4.188 1.00 97.00 88 ALA A O 1
ATOM 733 N N . ASP A 1 89 ? -9.960 -2.229 -5.476 1.00 96.94 89 ASP A N 1
ATOM 734 C CA . ASP A 1 89 ? -8.982 -1.654 -4.555 1.00 96.94 89 ASP A CA 1
ATOM 735 C C . ASP A 1 89 ? -9.673 -1.143 -3.281 1.00 96.94 89 ASP A C 1
ATOM 737 O O . ASP A 1 89 ? -9.219 -1.439 -2.173 1.00 96.94 89 ASP A O 1
ATOM 741 N N . GLY A 1 90 ? -10.818 -0.466 -3.414 1.00 97.38 90 GLY A N 1
ATOM 742 C CA . GLY A 1 90 ? -11.637 0.017 -2.303 1.00 97.38 90 GLY A CA 1
ATOM 743 C C . GLY A 1 90 ? -12.198 -1.107 -1.431 1.00 97.38 90 GLY A C 1
ATOM 744 O O . GLY A 1 90 ? -12.120 -1.036 -0.197 1.00 97.38 90 GLY A O 1
ATOM 745 N N . ILE A 1 91 ? -12.694 -2.182 -2.049 1.00 97.56 91 ILE A N 1
ATOM 746 C CA . ILE A 1 91 ? -13.187 -3.368 -1.334 1.00 97.56 91 ILE A CA 1
ATOM 747 C C . ILE A 1 91 ? -12.038 -4.059 -0.585 1.00 97.56 91 ILE A C 1
ATOM 749 O O . ILE A 1 91 ? -12.180 -4.377 0.599 1.00 97.56 91 ILE A O 1
ATOM 753 N N . CYS A 1 92 ? -10.884 -4.252 -1.234 1.00 97.62 92 CYS A N 1
ATOM 754 C CA . CYS A 1 92 ? -9.714 -4.866 -0.600 1.00 97.62 92 CYS A CA 1
ATOM 755 C C . CYS A 1 92 ? -9.196 -4.030 0.578 1.00 97.62 92 CYS A C 1
ATOM 757 O O . CYS A 1 92 ? -8.951 -4.573 1.657 1.00 97.62 92 CYS A O 1
ATOM 759 N N . ALA A 1 93 ? -9.067 -2.711 0.400 1.00 97.44 93 ALA A N 1
ATOM 760 C CA . ALA A 1 93 ? -8.612 -1.804 1.450 1.00 97.44 93 ALA A CA 1
ATOM 761 C C . ALA A 1 93 ? -9.552 -1.826 2.665 1.00 97.44 93 ALA A C 1
ATOM 763 O O . ALA A 1 93 ? -9.090 -1.890 3.806 1.00 97.44 93 ALA A O 1
ATOM 764 N N . T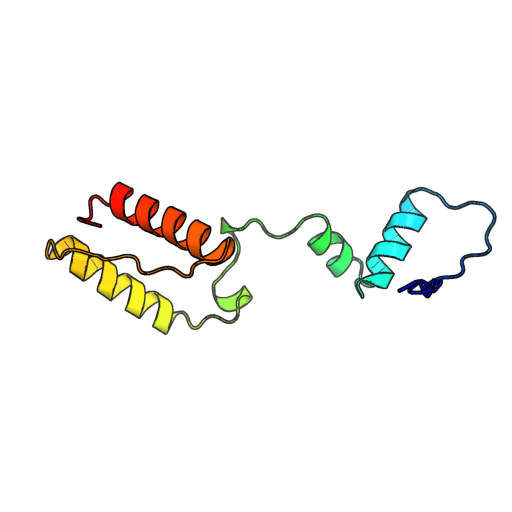HR A 1 94 ? -10.865 -1.843 2.419 1.00 97.75 94 THR A N 1
ATOM 765 C CA . THR A 1 94 ? -11.890 -1.962 3.467 1.00 97.75 94 THR A CA 1
ATOM 766 C C . THR A 1 94 ? -11.728 -3.258 4.253 1.00 97.75 94 THR A C 1
ATOM 768 O O . THR A 1 94 ? -11.726 -3.220 5.482 1.00 97.75 94 THR A O 1
ATOM 771 N N . GLY A 1 95 ? -11.530 -4.387 3.563 1.00 97.56 95 GLY A N 1
ATOM 772 C CA . GLY A 1 95 ? -11.301 -5.684 4.200 1.00 97.56 95 GLY A CA 1
ATOM 773 C C . GLY A 1 95 ? -10.060 -5.688 5.094 1.00 97.56 95 GLY A C 1
ATOM 774 O O . GLY A 1 95 ? -10.153 -6.034 6.268 1.00 97.56 95 GLY A O 1
ATOM 775 N N . VAL A 1 96 ? -8.913 -5.226 4.582 1.00 97.31 96 VAL A N 1
ATOM 776 C CA . VAL A 1 96 ? -7.664 -5.140 5.365 1.00 97.31 96 VAL A CA 1
ATOM 777 C C . VAL A 1 96 ? -7.834 -4.253 6.600 1.00 97.31 96 VAL A C 1
ATOM 779 O O . VAL A 1 96 ? -7.366 -4.596 7.687 1.00 97.31 96 VAL A O 1
ATOM 782 N N . PHE A 1 97 ? -8.503 -3.110 6.451 1.00 97.12 97 PHE A N 1
ATOM 783 C CA . PHE A 1 97 ? -8.677 -2.169 7.552 1.00 97.12 97 PHE A CA 1
ATOM 784 C C . PHE A 1 97 ? -9.637 -2.701 8.621 1.00 97.12 97 PHE A C 1
ATOM 786 O O . PHE A 1 97 ? -9.352 -2.574 9.813 1.00 97.12 97 PHE A O 1
ATOM 793 N N . TRP A 1 98 ? -10.735 -3.336 8.207 1.00 97.62 98 TRP A N 1
ATOM 794 C CA . TRP A 1 98 ? -11.671 -3.987 9.119 1.00 97.62 98 TRP A CA 1
ATOM 795 C C . TRP A 1 98 ? -10.998 -5.124 9.898 1.00 97.62 98 TRP A C 1
ATOM 797 O O . TRP A 1 98 ? -11.083 -5.144 11.123 1.00 97.62 98 TRP A O 1
ATOM 807 N N . GLU A 1 99 ? -10.236 -5.997 9.228 1.00 97.69 99 GLU A N 1
ATOM 808 C CA . GLU A 1 99 ? -9.475 -7.076 9.880 1.00 97.69 99 GLU A CA 1
ATOM 809 C C . GLU A 1 99 ? -8.503 -6.531 10.939 1.00 97.69 99 GLU A C 1
ATOM 811 O O . GLU A 1 99 ? -8.413 -7.061 12.049 1.00 97.69 99 GLU A O 1
ATOM 816 N N . ALA A 1 100 ? -7.811 -5.424 10.644 1.00 96.69 100 ALA A N 1
ATOM 817 C CA . ALA A 1 100 ? -6.906 -4.784 11.596 1.00 96.69 100 ALA A CA 1
ATOM 818 C C . ALA A 1 100 ? -7.641 -4.214 12.826 1.00 96.69 100 ALA A C 1
ATOM 820 O O . ALA A 1 100 ? -7.156 -4.348 13.954 1.00 96.69 100 ALA A O 1
ATOM 821 N N . LEU A 1 101 ? -8.807 -3.590 12.629 1.00 97.25 101 LEU A N 1
ATOM 822 C CA . LEU A 1 101 ? -9.646 -3.079 13.718 1.00 97.25 101 LEU A CA 1
ATOM 823 C C . LEU A 1 101 ? -10.227 -4.216 14.567 1.00 97.25 101 LEU A C 1
ATOM 825 O O . LEU A 1 101 ? -10.181 -4.150 15.798 1.00 97.25 101 LEU A O 1
ATOM 829 N N . HIS A 1 102 ? -10.697 -5.283 13.923 1.00 96.19 102 HIS A N 1
ATOM 830 C CA . HIS A 1 102 ? -11.216 -6.473 14.585 1.00 96.19 102 HIS A CA 1
ATOM 831 C C . HIS A 1 102 ? -10.127 -7.180 15.410 1.00 96.19 102 HIS A C 1
ATOM 833 O O . HIS A 1 102 ? -10.341 -7.497 16.582 1.00 96.19 102 HIS A O 1
ATOM 839 N N . ALA A 1 103 ? -8.912 -7.334 14.869 1.00 97.38 103 ALA A N 1
ATOM 840 C CA . ALA A 1 103 ? -7.760 -7.859 15.609 1.00 97.38 103 ALA A CA 1
ATOM 841 C C . ALA A 1 103 ? -7.386 -6.984 16.822 1.00 97.38 103 ALA A C 1
ATOM 843 O O . ALA A 1 103 ? -6.941 -7.495 17.854 1.00 97.38 103 ALA A O 1
ATOM 844 N N . ALA A 1 104 ? -7.614 -5.670 16.728 1.00 96.12 104 ALA A N 1
ATOM 845 C CA . ALA A 1 104 ? -7.463 -4.722 17.830 1.00 96.12 104 ALA A CA 1
ATOM 846 C C . ALA A 1 104 ? -8.655 -4.706 18.812 1.00 96.12 104 ALA A C 1
ATOM 848 O O . ALA A 1 104 ? -8.635 -3.916 19.757 1.00 96.12 104 ALA A O 1
ATOM 849 N N . LYS A 1 105 ? -9.651 -5.588 18.629 1.00 95.00 105 LYS A N 1
ATOM 850 C CA . LYS A 1 105 ? -10.881 -5.708 19.434 1.00 95.00 105 LYS A CA 1
ATOM 851 C C . LYS A 1 105 ? -11.775 -4.461 19.412 1.00 95.00 105 LYS A C 1
ATOM 853 O O . LYS A 1 105 ? -12.459 -4.183 20.393 1.00 95.00 105 LYS A O 1
ATOM 858 N N . ALA A 1 106 ? -11.756 -3.706 18.316 1.00 96.00 106 ALA A N 1
ATOM 859 C CA . ALA A 1 106 ? -12.683 -2.599 18.106 1.00 96.00 106 ALA A CA 1
ATOM 860 C C . ALA A 1 106 ? -14.090 -3.107 17.724 1.00 96.00 106 ALA A C 1
ATOM 862 O O . ALA A 1 106 ? -14.204 -4.145 17.073 1.00 96.00 106 ALA A O 1
ATOM 863 N N . ASP A 1 107 ? -15.146 -2.358 18.067 1.00 93.50 107 ASP A N 1
ATOM 864 C CA . ASP A 1 107 ? -16.491 -2.536 17.482 1.00 93.50 107 ASP A CA 1
ATOM 865 C C . ASP A 1 107 ? -16.515 -1.852 16.107 1.00 93.50 107 ASP A C 1
ATOM 867 O O . ASP A 1 107 ? -16.777 -0.649 16.016 1.00 93.50 107 ASP A O 1
ATOM 871 N N . ALA A 1 108 ? -16.137 -2.596 15.064 1.00 81.12 108 ALA A N 1
ATOM 872 C CA . ALA A 1 108 ? -15.933 -2.111 13.696 1.00 81.12 108 ALA A CA 1
ATOM 873 C C . ALA A 1 108 ? -16.758 -2.878 12.655 1.00 81.12 108 ALA A C 1
ATOM 875 O O . ALA A 1 108 ? -16.980 -4.098 12.840 1.00 81.12 108 ALA A O 1
#